Protein AF-A0A2R6BCS3-F1 (afdb_monomer_lite)

Structure (mmCIF, N/CA/C/O backbone):
data_AF-A0A2R6BCS3-F1
#
_entry.id   AF-A0A2R6BCS3-F1
#
loop_
_atom_site.group_PDB
_atom_site.id
_atom_site.type_symbol
_atom_site.label_atom_id
_atom_site.label_alt_id
_atom_site.label_comp_id
_atom_site.label_asym_id
_atom_site.label_entity_id
_atom_site.label_seq_id
_atom_site.pdbx_PDB_ins_code
_atom_site.Cartn_x
_atom_site.Cartn_y
_atom_site.Cartn_z
_atom_site.occupancy
_atom_site.B_iso_or_equiv
_atom_site.auth_seq_id
_atom_site.auth_comp_id
_atom_site.auth_asym_id
_atom_site.auth_atom_id
_atom_site.pdbx_PDB_model_num
ATOM 1 N N . MET A 1 1 ? -20.525 5.668 7.695 1.00 67.88 1 MET A N 1
ATOM 2 C CA . MET A 1 1 ? -19.178 5.090 7.505 1.00 67.88 1 MET A CA 1
ATOM 3 C C . MET A 1 1 ? -18.311 6.184 6.911 1.00 67.88 1 MET A C 1
ATOM 5 O O . MET A 1 1 ? -18.693 6.729 5.881 1.00 67.88 1 MET A O 1
ATOM 9 N N . ASN A 1 2 ? -17.246 6.594 7.600 1.00 91.19 2 ASN A N 1
ATOM 10 C CA . ASN A 1 2 ? -16.451 7.751 7.190 1.00 91.19 2 ASN A CA 1
ATOM 11 C C . ASN A 1 2 ? -15.350 7.317 6.221 1.00 91.19 2 ASN A C 1
ATOM 13 O O . ASN A 1 2 ? -14.788 6.231 6.363 1.00 91.19 2 ASN A O 1
ATOM 17 N N . GLN A 1 3 ? -15.037 8.168 5.245 1.00 95.94 3 GLN A N 1
ATOM 18 C CA . GLN A 1 3 ? -14.025 7.891 4.230 1.00 95.94 3 GLN A CA 1
ATOM 19 C C . GLN A 1 3 ? -13.070 9.074 4.078 1.00 95.94 3 GLN A C 1
ATOM 21 O O . GLN A 1 3 ? -13.491 10.230 4.083 1.00 95.94 3 GLN A O 1
ATOM 26 N N . LYS A 1 4 ? -11.773 8.782 3.940 1.00 97.00 4 LYS A N 1
ATOM 27 C CA . LYS A 1 4 ? -10.716 9.772 3.693 1.00 97.00 4 LYS A CA 1
ATOM 28 C C . LYS A 1 4 ? -9.804 9.315 2.562 1.00 97.00 4 LYS A C 1
ATOM 30 O O . LYS A 1 4 ? -9.487 8.132 2.449 1.00 97.00 4 LYS A O 1
ATOM 35 N N . HIS A 1 5 ? -9.359 10.269 1.750 1.00 97.25 5 HIS A N 1
ATOM 36 C CA . HIS A 1 5 ? -8.509 10.022 0.590 1.00 97.25 5 HIS A CA 1
ATOM 37 C C . HIS A 1 5 ? -7.179 10.753 0.727 1.00 97.25 5 HIS A C 1
ATOM 39 O O . HIS A 1 5 ? -7.141 11.934 1.069 1.00 97.25 5 HIS A O 1
ATOM 45 N N . TYR A 1 6 ? -6.094 10.062 0.396 1.00 96.88 6 TYR A N 1
ATOM 46 C CA . TYR A 1 6 ? -4.748 10.617 0.388 1.00 96.88 6 TYR A CA 1
ATOM 47 C C . TYR A 1 6 ? -4.038 10.255 -0.913 1.00 96.88 6 TYR A C 1
ATOM 49 O O . TYR A 1 6 ? -4.279 9.206 -1.511 1.00 96.88 6 TYR A O 1
ATOM 57 N N . SER A 1 7 ? -3.129 11.123 -1.346 1.00 96.56 7 SER A N 1
ATOM 58 C CA . SER A 1 7 ? -2.272 10.883 -2.503 1.00 96.56 7 SER A CA 1
ATOM 59 C C . SER A 1 7 ? -0.836 11.211 -2.130 1.00 96.56 7 SER A C 1
ATOM 61 O O . SER A 1 7 ? -0.529 12.352 -1.791 1.00 96.56 7 SER A O 1
ATOM 63 N N . TYR A 1 8 ? 0.054 10.229 -2.237 1.00 96.06 8 TYR A N 1
ATOM 64 C CA . TYR A 1 8 ? 1.477 10.393 -1.949 1.00 96.06 8 TYR A CA 1
ATOM 65 C C . TYR A 1 8 ? 2.297 10.225 -3.221 1.00 96.06 8 TYR A C 1
ATOM 67 O O . TYR A 1 8 ? 2.032 9.336 -4.026 1.00 96.06 8 TYR A O 1
ATOM 75 N N . THR A 1 9 ? 3.310 11.070 -3.396 1.00 95.50 9 THR A N 1
ATOM 76 C CA . THR A 1 9 ? 4.282 10.925 -4.483 1.00 95.50 9 THR A CA 1
ATOM 77 C C . THR A 1 9 ? 5.490 10.156 -3.963 1.00 95.50 9 THR A C 1
ATOM 79 O O . THR A 1 9 ? 6.191 10.633 -3.073 1.00 95.50 9 THR A O 1
ATOM 82 N N . ILE A 1 10 ? 5.739 8.979 -4.529 1.00 93.81 10 ILE A N 1
ATOM 83 C CA . ILE A 1 10 ? 6.842 8.084 -4.190 1.00 93.81 10 ILE A CA 1
ATOM 84 C C . ILE A 1 10 ? 7.870 8.120 -5.316 1.00 93.81 10 ILE A C 1
ATOM 86 O O . ILE A 1 10 ? 7.532 7.940 -6.484 1.00 93.81 10 ILE A O 1
ATOM 90 N N . TYR A 1 11 ? 9.134 8.361 -4.979 1.00 92.81 11 TYR A N 1
ATOM 91 C CA . TYR A 1 11 ? 10.222 8.242 -5.945 1.00 92.81 11 TYR A CA 1
ATOM 92 C C . TYR A 1 11 ? 10.667 6.784 -6.047 1.00 92.81 11 TYR A C 1
ATOM 94 O O . TYR A 1 11 ? 11.077 6.181 -5.055 1.00 92.81 11 TYR A O 1
ATOM 102 N N . THR A 1 12 ? 10.603 6.228 -7.250 1.00 89.75 12 THR A N 1
ATOM 103 C CA . THR A 1 12 ? 11.008 4.859 -7.551 1.00 89.75 12 THR A CA 1
ATOM 104 C C . THR A 1 12 ? 12.324 4.882 -8.323 1.00 89.75 12 THR A C 1
ATOM 106 O O . THR A 1 12 ? 12.556 5.712 -9.204 1.00 89.75 12 THR A O 1
ATOM 109 N N . LYS A 1 13 ? 13.231 3.972 -7.964 1.00 84.75 13 LYS A N 1
ATOM 110 C CA . LYS A 1 13 ? 14.453 3.695 -8.731 1.00 84.75 13 LYS A CA 1
ATOM 111 C C . LYS A 1 13 ? 14.251 2.384 -9.481 1.00 84.75 13 LYS A C 1
ATOM 113 O O . LYS A 1 13 ? 13.613 1.480 -8.942 1.00 84.75 13 LYS A O 1
ATOM 118 N N . ARG A 1 14 ? 14.838 2.268 -10.675 1.00 78.75 14 ARG A N 1
ATOM 119 C CA . ARG A 1 14 ? 14.752 1.076 -11.538 1.00 78.75 14 ARG A CA 1
ATOM 120 C C . ARG A 1 14 ? 14.847 -0.231 -10.735 1.00 78.75 14 ARG A C 1
ATOM 122 O O . ARG A 1 14 ? 15.874 -0.481 -10.101 1.00 78.75 14 ARG A O 1
ATOM 129 N N . ARG A 1 15 ? 13.787 -1.054 -10.792 1.00 69.50 15 ARG A N 1
ATOM 130 C CA . ARG A 1 15 ? 13.673 -2.385 -10.156 1.00 69.50 15 ARG A CA 1
ATOM 131 C C . ARG A 1 15 ? 13.970 -2.420 -8.649 1.00 69.50 15 ARG A C 1
ATOM 133 O O . ARG A 1 15 ? 14.300 -3.477 -8.110 1.00 69.50 15 ARG A O 1
ATOM 140 N N . LYS A 1 16 ? 13.875 -1.286 -7.947 1.00 83.06 16 LYS A N 1
ATOM 141 C CA . LYS A 1 16 ? 14.025 -1.243 -6.490 1.00 83.06 16 LYS A CA 1
ATOM 142 C C . LYS A 1 16 ? 12.666 -1.302 -5.813 1.00 83.06 16 LYS A C 1
ATOM 144 O O . LYS A 1 16 ? 11.751 -0.560 -6.152 1.00 83.06 16 LYS A O 1
ATOM 149 N N . LYS A 1 17 ? 12.598 -2.169 -4.809 1.00 88.62 17 LYS A N 1
ATOM 150 C CA . LYS A 1 17 ? 11.516 -2.232 -3.833 1.00 88.62 17 LYS A CA 1
ATOM 151 C C . LYS A 1 17 ? 11.497 -0.941 -3.016 1.00 88.62 17 LYS A C 1
ATOM 153 O O . LYS A 1 17 ? 12.539 -0.536 -2.498 1.00 88.62 17 LYS A O 1
ATOM 158 N N . VAL A 1 18 ? 10.332 -0.318 -2.891 1.00 92.06 18 VAL A N 1
ATOM 159 C CA . VAL A 1 18 ? 10.105 0.829 -2.006 1.00 92.06 18 VAL A CA 1
ATOM 160 C C . VAL A 1 18 ? 9.138 0.414 -0.911 1.00 92.06 18 VAL A C 1
ATOM 162 O O . VAL A 1 18 ? 8.037 -0.040 -1.204 1.00 92.06 18 VAL A O 1
ATOM 165 N N . ASP A 1 19 ? 9.548 0.559 0.344 1.00 91.31 19 ASP A N 1
ATOM 166 C CA . ASP A 1 19 ? 8.686 0.279 1.489 1.00 91.31 19 ASP A CA 1
ATOM 167 C C . ASP A 1 19 ? 7.623 1.378 1.633 1.00 91.31 19 ASP A C 1
ATOM 169 O O . ASP A 1 19 ? 7.947 2.549 1.837 1.00 91.31 19 ASP A O 1
ATOM 173 N N . LEU A 1 20 ? 6.354 0.994 1.501 1.00 92.94 20 LEU A N 1
ATOM 174 C CA . LEU A 1 20 ? 5.202 1.875 1.674 1.00 92.94 20 LEU A CA 1
ATOM 175 C C . LEU A 1 20 ? 4.703 1.898 3.121 1.00 92.94 20 LEU A C 1
ATOM 177 O O . LEU A 1 20 ? 3.916 2.776 3.467 1.00 92.94 20 LEU A O 1
ATOM 181 N N . THR A 1 21 ? 5.154 0.984 3.982 1.00 90.69 21 THR A N 1
ATOM 182 C CA . THR A 1 21 ? 4.664 0.840 5.363 1.00 90.69 21 THR A CA 1
ATOM 183 C C . THR A 1 21 ? 4.701 2.159 6.152 1.00 90.69 21 THR A C 1
ATOM 185 O O . THR A 1 21 ? 3.679 2.509 6.749 1.00 90.69 21 THR A O 1
ATOM 188 N N . PRO A 1 22 ? 5.779 2.975 6.102 1.00 91.94 22 PRO A N 1
ATOM 189 C CA . PRO A 1 22 ? 5.793 4.278 6.775 1.00 91.94 22 PRO A CA 1
ATOM 190 C C . PRO A 1 22 ? 4.734 5.253 6.238 1.00 91.94 22 PRO A C 1
ATOM 192 O O . PRO A 1 22 ? 4.142 6.019 7.000 1.00 91.94 22 PRO A O 1
ATOM 195 N N . THR A 1 23 ? 4.468 5.220 4.928 1.00 94.25 23 THR A N 1
ATOM 196 C CA . THR A 1 23 ? 3.431 6.037 4.283 1.00 94.25 23 THR A CA 1
ATOM 197 C C . THR A 1 23 ? 2.036 5.624 4.746 1.00 94.25 23 THR A C 1
ATOM 199 O O . THR A 1 23 ? 1.222 6.491 5.057 1.00 94.25 23 THR A O 1
ATOM 202 N N . LEU A 1 24 ? 1.776 4.318 4.854 1.00 93.19 24 LEU A N 1
ATOM 203 C CA . LEU A 1 24 ? 0.498 3.795 5.341 1.00 93.19 24 LEU A CA 1
ATOM 204 C C . LEU A 1 24 ? 0.259 4.173 6.808 1.00 93.19 24 LEU A C 1
ATOM 206 O O . LEU A 1 24 ? -0.812 4.673 7.138 1.00 93.19 24 LEU A O 1
ATOM 210 N N . ILE A 1 25 ? 1.269 4.017 7.674 1.00 91.69 25 ILE A N 1
ATOM 211 C CA . ILE A 1 25 ? 1.185 4.407 9.093 1.00 91.69 25 ILE A CA 1
ATOM 212 C C . ILE A 1 25 ? 0.896 5.905 9.228 1.00 91.69 25 ILE A C 1
ATOM 214 O O . ILE A 1 25 ? 0.039 6.308 10.015 1.00 91.69 25 ILE A O 1
ATOM 218 N N . ARG A 1 26 ? 1.568 6.748 8.431 1.00 94.06 26 ARG A N 1
ATOM 219 C CA . ARG A 1 26 ? 1.290 8.189 8.412 1.00 94.06 26 ARG A CA 1
ATOM 220 C C . ARG A 1 26 ? -0.167 8.472 8.032 1.00 94.06 26 ARG A C 1
ATOM 222 O O . ARG A 1 26 ? -0.792 9.298 8.691 1.00 94.06 26 ARG A O 1
ATOM 229 N N . ALA A 1 27 ? -0.702 7.801 7.014 1.00 94.19 27 ALA A N 1
ATOM 230 C CA . ALA A 1 27 ? -2.085 7.993 6.583 1.00 94.19 27 ALA A CA 1
ATOM 231 C C . ALA A 1 27 ? -3.099 7.545 7.649 1.00 94.19 27 ALA A C 1
ATOM 233 O O . ALA A 1 27 ? -4.052 8.274 7.915 1.00 94.19 27 ALA A O 1
ATOM 234 N N . LEU A 1 28 ? -2.863 6.405 8.312 1.00 92.94 28 LEU A N 1
ATOM 235 C CA . LEU A 1 28 ? -3.692 5.939 9.432 1.00 92.94 28 LEU A CA 1
ATOM 236 C C . LEU A 1 28 ? -3.736 6.983 10.552 1.00 92.94 28 LEU A C 1
ATOM 238 O O . LEU A 1 28 ? -4.819 7.418 10.941 1.00 92.94 28 LEU A O 1
ATOM 242 N N . ASN A 1 29 ? -2.574 7.478 10.986 1.00 92.88 29 ASN A N 1
ATOM 243 C CA . ASN A 1 29 ? -2.484 8.502 12.030 1.00 92.88 29 ASN A CA 1
ATOM 244 C C . ASN A 1 29 ? -3.190 9.815 11.644 1.00 92.88 29 ASN A C 1
ATOM 246 O O . ASN A 1 29 ? -3.811 10.453 12.488 1.00 92.88 29 ASN A O 1
ATOM 250 N N . GLN A 1 30 ? -3.128 10.215 10.369 1.00 94.81 30 GLN A N 1
ATOM 251 C CA . GLN A 1 30 ? -3.814 11.408 9.850 1.00 94.81 30 GLN A CA 1
ATOM 252 C C . GLN A 1 30 ? -5.329 11.214 9.675 1.00 94.81 30 GLN A C 1
ATOM 254 O O . GLN A 1 30 ? -6.073 12.189 9.544 1.00 94.81 30 GLN A O 1
ATOM 259 N N . SER A 1 31 ? -5.799 9.968 9.619 1.00 93.44 31 SER A N 1
ATOM 260 C CA . SER A 1 31 ? -7.214 9.667 9.406 1.00 93.44 31 SER A CA 1
ATOM 261 C C . SER A 1 31 ? -8.054 9.814 10.663 1.00 93.44 31 SER A C 1
ATOM 263 O O . SER A 1 31 ? -9.243 10.099 10.549 1.00 93.44 31 SER A O 1
ATOM 265 N N . HIS A 1 32 ? -7.441 9.682 11.841 1.00 91.19 32 HIS A N 1
ATOM 266 C CA . HIS A 1 32 ? -8.134 9.587 13.127 1.00 91.19 32 HIS A CA 1
ATOM 267 C C . HIS A 1 32 ? -9.142 8.427 13.220 1.00 91.19 32 HIS A C 1
ATOM 269 O O . HIS A 1 32 ? -9.935 8.413 14.152 1.00 91.19 32 HIS A O 1
ATOM 275 N N . PHE A 1 33 ? -9.107 7.462 12.291 1.00 94.25 33 PHE A N 1
ATOM 276 C CA . PHE A 1 33 ? -9.878 6.226 12.403 1.00 94.25 33 PHE A CA 1
ATOM 277 C C . PHE A 1 33 ? -9.104 5.226 13.247 1.00 94.25 33 PHE A C 1
ATOM 279 O O . PHE A 1 33 ? -7.934 4.950 12.983 1.00 94.25 33 PHE A O 1
ATOM 286 N N . THR A 1 34 ? -9.760 4.665 14.251 1.00 92.06 34 THR A N 1
ATOM 287 C CA . THR A 1 34 ? -9.194 3.6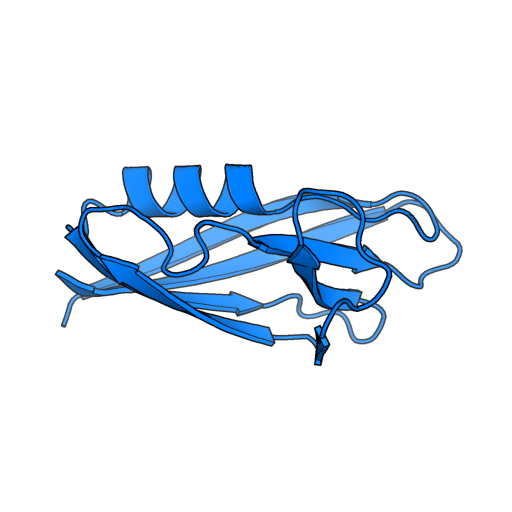22 15.103 1.00 92.06 34 THR A CA 1
ATOM 288 C C . THR A 1 34 ? -9.204 2.280 14.380 1.00 92.06 34 THR A C 1
ATOM 290 O O . THR A 1 34 ? -8.202 1.560 14.429 1.00 92.06 34 T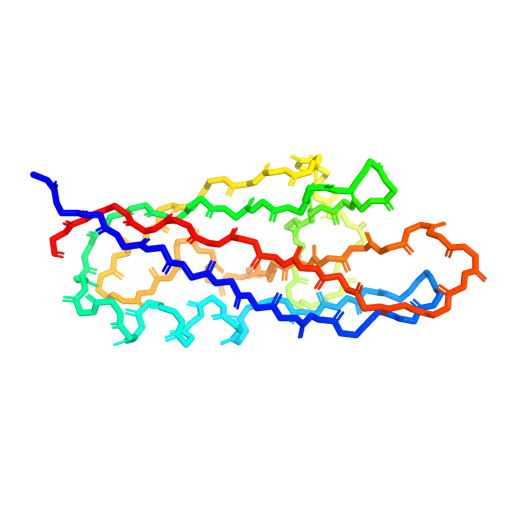HR A O 1
ATOM 293 N N . ASN A 1 35 ? -10.295 1.967 13.670 1.00 95.00 35 ASN A N 1
ATOM 294 C CA . ASN A 1 35 ? -10.508 0.679 13.007 1.00 95.00 35 ASN A CA 1
ATOM 295 C C . ASN A 1 35 ? -11.078 0.855 11.595 1.00 95.00 35 ASN A C 1
ATOM 297 O O . ASN A 1 35 ? -11.825 1.795 11.322 1.00 95.00 35 ASN A O 1
ATOM 301 N N . GLY A 1 36 ? -10.756 -0.072 10.692 1.00 96.00 36 GLY A N 1
ATOM 302 C CA . GLY A 1 36 ? -11.316 -0.052 9.345 1.00 96.00 36 GLY A CA 1
ATOM 303 C C . GLY A 1 36 ? -10.469 -0.772 8.308 1.00 96.00 36 GLY A C 1
ATOM 304 O O . GLY A 1 36 ? -9.750 -1.727 8.604 1.00 96.00 36 GLY A O 1
ATOM 305 N N . ILE A 1 37 ? -10.570 -0.296 7.069 1.00 96.25 37 ILE A N 1
ATOM 306 C CA . ILE A 1 37 ? -9.796 -0.788 5.929 1.00 96.25 37 ILE A CA 1
ATOM 307 C C . ILE A 1 37 ? -9.058 0.347 5.226 1.00 96.25 37 ILE A C 1
ATOM 309 O O . ILE A 1 37 ? -9.528 1.486 5.162 1.00 96.25 37 ILE A O 1
ATOM 313 N N . ILE A 1 38 ? -7.900 0.016 4.666 1.00 95.56 38 ILE A N 1
ATOM 314 C CA . ILE A 1 38 ? -7.127 0.877 3.782 1.00 95.56 38 ILE A CA 1
ATOM 315 C C . ILE A 1 38 ? -6.989 0.214 2.413 1.00 95.56 38 ILE A C 1
ATOM 317 O O . ILE A 1 38 ? -6.460 -0.890 2.290 1.00 95.56 38 ILE A O 1
ATOM 321 N N . ASN A 1 39 ? -7.439 0.920 1.382 1.00 95.94 39 ASN A N 1
ATOM 322 C CA . ASN A 1 39 ? -7.232 0.556 -0.013 1.00 95.94 39 ASN A CA 1
ATOM 323 C C . ASN A 1 39 ? -6.029 1.338 -0.538 1.00 95.94 39 ASN A C 1
ATOM 325 O O . ASN A 1 39 ? -5.987 2.564 -0.431 1.00 95.94 39 ASN A O 1
ATOM 329 N N . ILE A 1 40 ? -5.061 0.627 -1.101 1.00 95.81 40 ILE A N 1
ATOM 330 C CA . ILE A 1 40 ? -3.785 1.135 -1.597 1.00 95.81 40 ILE A CA 1
ATOM 331 C C . ILE A 1 40 ? -3.773 0.892 -3.098 1.00 95.81 40 ILE A C 1
ATOM 333 O O . ILE A 1 40 ? -3.859 -0.258 -3.512 1.00 95.81 40 ILE A O 1
ATOM 337 N N . THR A 1 41 ? -3.632 1.938 -3.907 1.00 96.06 41 THR A N 1
ATOM 338 C CA . THR A 1 41 ? -3.660 1.817 -5.369 1.00 96.06 41 THR A CA 1
ATOM 339 C C . THR A 1 41 ? -2.476 2.538 -5.998 1.00 96.06 41 THR A C 1
ATOM 341 O O . THR A 1 41 ? -2.253 3.726 -5.755 1.00 96.06 41 THR A O 1
ATOM 344 N N . ALA A 1 42 ? -1.746 1.826 -6.854 1.00 94.62 42 ALA A N 1
ATOM 345 C CA . ALA A 1 42 ? -0.759 2.373 -7.773 1.00 94.62 42 ALA A CA 1
ATOM 346 C C . ALA A 1 42 ? -1.371 2.363 -9.187 1.00 94.62 42 ALA A C 1
ATOM 348 O O . ALA A 1 42 ? -1.402 1.309 -9.812 1.00 94.62 42 ALA A O 1
ATOM 349 N N . PRO A 1 43 ? -1.878 3.490 -9.720 1.00 93.75 43 PRO A N 1
ATOM 350 C CA . PRO A 1 43 ? -2.606 3.537 -10.994 1.00 93.75 43 PRO A CA 1
ATOM 351 C C . PRO A 1 43 ? -1.657 3.490 -12.208 1.00 93.75 43 PRO A C 1
ATOM 353 O O . PRO A 1 43 ? -1.795 4.263 -13.152 1.00 93.75 43 PRO A O 1
ATOM 356 N N . TYR A 1 44 ? -0.648 2.623 -12.155 1.00 92.19 44 TYR A N 1
ATOM 357 C CA . TYR A 1 44 ? 0.377 2.454 -13.175 1.00 92.19 44 TYR A CA 1
ATOM 358 C C . TYR A 1 44 ? 0.525 0.955 -13.452 1.00 92.19 44 TYR A C 1
ATOM 360 O O . TYR A 1 44 ? 0.849 0.216 -12.520 1.00 92.19 44 TYR A O 1
ATOM 368 N N . PRO A 1 45 ? 0.282 0.482 -14.687 1.00 89.62 45 PRO A N 1
ATOM 369 C CA . PRO A 1 45 ? 0.343 -0.944 -15.017 1.00 89.62 45 PRO A CA 1
ATOM 370 C C . PRO A 1 45 ? 1.735 -1.561 -14.818 1.00 89.62 45 PRO A C 1
ATOM 372 O O . PRO A 1 45 ? 1.862 -2.762 -14.611 1.00 89.62 45 PRO A O 1
ATOM 375 N N . GLU A 1 46 ? 2.789 -0.750 -14.855 1.00 90.38 46 GLU A N 1
ATOM 376 C CA . GLU A 1 46 ? 4.168 -1.157 -14.593 1.00 90.38 46 GLU A CA 1
ATOM 377 C C . GLU A 1 46 ? 4.529 -1.206 -13.099 1.00 90.38 46 GLU A C 1
ATOM 379 O O . GLU A 1 46 ? 5.676 -1.497 -12.751 1.00 90.38 46 GLU A O 1
ATOM 384 N N . CYS A 1 47 ? 3.585 -0.895 -12.211 1.00 90.81 47 CYS A N 1
ATOM 385 C CA . CYS A 1 47 ? 3.769 -0.987 -10.772 1.00 90.81 47 CYS A CA 1
ATOM 386 C C . CYS A 1 47 ? 3.098 -2.236 -10.200 1.00 90.81 47 CYS A C 1
ATOM 388 O O . CYS A 1 47 ? 2.009 -2.628 -10.604 1.00 90.81 47 CYS A O 1
ATOM 390 N N . THR A 1 48 ? 3.723 -2.802 -9.175 1.00 91.75 48 THR A N 1
ATOM 391 C CA . THR A 1 48 ? 3.172 -3.916 -8.407 1.00 91.75 48 THR A CA 1
ATOM 392 C C . THR A 1 48 ? 3.267 -3.610 -6.922 1.00 91.75 48 THR A C 1
ATOM 394 O O . THR A 1 48 ? 4.315 -3.175 -6.441 1.00 91.75 48 THR A O 1
ATOM 397 N N . ILE A 1 49 ? 2.189 -3.858 -6.189 1.00 91.69 49 ILE A N 1
ATOM 398 C CA . ILE A 1 49 ? 2.165 -3.840 -4.732 1.00 91.69 49 ILE A CA 1
ATOM 399 C C . ILE A 1 49 ? 2.369 -5.275 -4.246 1.00 91.69 49 ILE A C 1
ATOM 401 O O . ILE A 1 49 ? 1.642 -6.188 -4.630 1.00 91.69 49 ILE A O 1
ATOM 405 N N . LEU A 1 50 ? 3.364 -5.467 -3.387 1.00 89.31 50 LEU A N 1
ATOM 406 C CA . LEU A 1 50 ? 3.673 -6.737 -2.748 1.00 89.31 50 LEU A CA 1
ATOM 407 C C . LEU A 1 50 ? 3.449 -6.652 -1.246 1.00 89.31 50 LEU A C 1
ATOM 409 O O . LEU A 1 50 ? 3.684 -5.614 -0.624 1.00 89.31 50 LEU A O 1
ATOM 413 N N . ILE A 1 51 ? 3.098 -7.790 -0.663 1.00 86.88 51 ILE A N 1
ATOM 414 C CA . ILE A 1 51 ? 3.254 -8.029 0.769 1.00 86.88 51 ILE A CA 1
ATOM 415 C C . ILE A 1 51 ? 4.398 -9.024 0.931 1.00 86.88 51 ILE A C 1
ATOM 417 O O . ILE A 1 51 ? 4.343 -10.120 0.372 1.00 86.88 51 ILE A O 1
ATOM 421 N N . GLU A 1 52 ? 5.436 -8.655 1.677 1.00 84.62 52 GLU A N 1
ATOM 422 C CA . GLU A 1 52 ? 6.580 -9.536 1.934 1.00 84.62 52 GLU A CA 1
ATOM 423 C C . GLU A 1 52 ? 7.003 -9.503 3.403 1.00 84.62 52 GLU A C 1
ATOM 425 O O . GLU A 1 52 ? 6.752 -8.528 4.110 1.00 84.62 52 GLU A O 1
ATOM 430 N N . GLU A 1 53 ? 7.661 -10.560 3.877 1.00 77.56 53 GLU A N 1
ATOM 431 C CA . GLU A 1 53 ? 8.179 -10.608 5.245 1.00 77.56 53 GLU A CA 1
ATOM 432 C C . GLU A 1 53 ? 9.264 -9.553 5.484 1.00 77.56 53 GLU A C 1
ATOM 434 O O . GLU A 1 53 ? 10.145 -9.315 4.649 1.00 77.56 53 GLU A O 1
ATOM 439 N N . GLN A 1 54 ? 9.259 -8.953 6.676 1.00 67.56 54 GLN A N 1
ATOM 440 C CA . GLN A 1 54 ? 10.267 -7.955 7.048 1.00 67.56 54 GLN A CA 1
ATOM 441 C C . GLN A 1 54 ? 11.698 -8.523 7.078 1.00 67.56 54 GLN A C 1
ATOM 443 O O . GLN A 1 54 ? 12.652 -7.784 6.841 1.00 67.56 54 GLN A O 1
ATOM 448 N N . ARG A 1 55 ? 11.862 -9.834 7.317 1.00 63.41 55 ARG A N 1
ATOM 449 C CA . ARG A 1 55 ? 13.167 -10.504 7.493 1.00 63.41 55 ARG A CA 1
ATOM 450 C C . ARG A 1 55 ? 13.833 -10.992 6.197 1.00 63.41 55 ARG A C 1
ATOM 452 O O . ARG A 1 55 ? 14.791 -11.753 6.257 1.00 63.41 55 ARG A O 1
ATOM 459 N N . GLY A 1 56 ? 13.374 -10.541 5.029 1.00 55.69 56 GLY A N 1
ATOM 460 C CA . GLY A 1 56 ? 14.049 -10.838 3.757 1.00 55.69 56 GLY A CA 1
ATOM 461 C C . GLY A 1 56 ? 13.739 -12.219 3.168 1.00 55.69 56 GLY A C 1
ATOM 462 O O . GLY A 1 56 ? 14.498 -12.708 2.330 1.00 55.69 56 GLY A O 1
ATOM 463 N N . GLY A 1 57 ? 12.619 -12.834 3.562 1.00 55.31 57 GLY A N 1
ATOM 464 C CA . GLY A 1 57 ? 12.092 -14.030 2.909 1.00 55.31 57 GLY A CA 1
ATOM 465 C C . GLY A 1 57 ? 11.789 -13.777 1.425 1.00 55.31 57 GLY A C 1
ATOM 466 O O . GLY A 1 57 ? 11.268 -12.728 1.048 1.00 55.31 57 GLY A O 1
ATOM 467 N N . ARG A 1 58 ? 12.133 -14.740 0.559 1.00 53.94 58 ARG A N 1
ATOM 468 C CA . ARG A 1 58 ? 12.003 -14.632 -0.910 1.00 53.94 58 ARG A CA 1
ATOM 469 C C . ARG A 1 58 ? 10.556 -14.662 -1.430 1.00 53.94 58 ARG A C 1
ATOM 471 O O . ARG A 1 58 ? 10.348 -14.366 -2.603 1.00 53.94 58 ARG A O 1
ATOM 478 N N . ALA A 1 59 ? 9.572 -14.993 -0.597 1.00 57.03 59 ALA A N 1
ATOM 479 C CA . ALA A 1 59 ? 8.178 -15.142 -1.004 1.00 57.03 59 ALA A CA 1
ATOM 480 C C . ALA A 1 59 ? 7.365 -13.878 -0.674 1.00 57.03 59 ALA A C 1
ATOM 482 O O . ALA A 1 59 ? 6.713 -13.793 0.363 1.00 57.03 59 ALA A O 1
ATOM 483 N N . GLY A 1 60 ? 7.426 -12.874 -1.550 1.00 63.41 60 GLY A N 1
ATOM 484 C CA . GLY A 1 60 ? 6.425 -11.806 -1.568 1.00 63.41 60 GLY A CA 1
ATOM 485 C C . GLY A 1 60 ? 5.201 -12.270 -2.356 1.00 63.41 60 GLY A C 1
ATOM 486 O O . GLY A 1 60 ? 5.361 -12.876 -3.415 1.00 63.41 60 GLY A O 1
ATOM 487 N N . ARG A 1 61 ? 3.987 -12.004 -1.864 1.00 74.38 61 ARG A N 1
ATOM 488 C CA . ARG A 1 61 ? 2.764 -12.263 -2.636 1.00 74.38 61 ARG A CA 1
ATOM 489 C C . ARG A 1 61 ? 2.482 -11.071 -3.544 1.00 74.38 61 ARG A C 1
ATOM 491 O O . ARG A 1 61 ? 2.401 -9.943 -3.055 1.00 74.38 61 ARG A O 1
ATOM 498 N N . ASP A 1 62 ? 2.340 -11.337 -4.840 1.00 76.88 62 ASP A N 1
ATOM 499 C CA . ASP A 1 62 ? 1.881 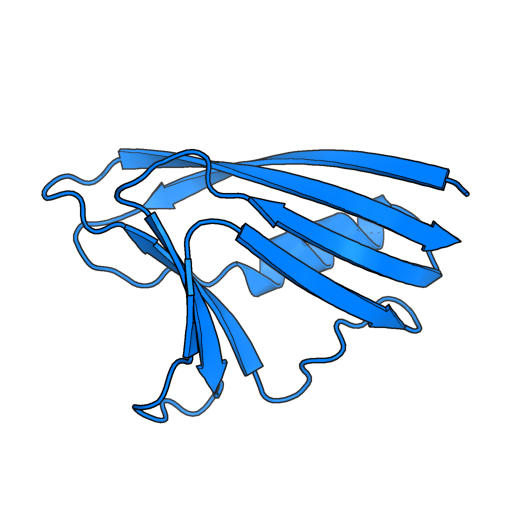-10.353 -5.820 1.00 76.88 62 ASP A CA 1
ATOM 500 C C . ASP A 1 62 ? 0.398 -10.040 -5.594 1.00 76.88 62 ASP A C 1
ATOM 502 O O . ASP A 1 62 ? -0.439 -10.946 -5.589 1.00 76.88 62 ASP A O 1
ATOM 506 N N . MET A 1 63 ? 0.098 -8.763 -5.349 1.00 82.44 63 MET A N 1
ATOM 507 C CA . MET A 1 63 ? -1.259 -8.257 -5.136 1.00 82.44 63 MET A CA 1
ATOM 508 C C . MET A 1 63 ? -1.744 -7.408 -6.324 1.00 82.44 63 MET A C 1
ATOM 510 O O . MET A 1 63 ? -2.836 -6.849 -6.279 1.00 82.44 63 MET A O 1
ATOM 514 N N . GLY A 1 64 ? -0.952 -7.298 -7.395 1.00 85.44 64 GLY A N 1
ATOM 515 C CA . GLY A 1 64 ? -1.231 -6.459 -8.554 1.00 85.44 64 GLY A CA 1
ATOM 516 C C . GLY A 1 64 ? -1.046 -4.970 -8.260 1.00 85.44 64 GLY A C 1
ATOM 517 O O . GLY A 1 64 ? -0.161 -4.561 -7.512 1.00 85.44 64 GLY A O 1
ATOM 518 N N . VAL A 1 65 ? -1.885 -4.134 -8.870 1.00 87.31 65 VAL A N 1
ATOM 519 C CA . VAL A 1 65 ? -1.816 -2.664 -8.759 1.00 87.31 65 VAL A CA 1
ATOM 520 C C . VAL A 1 65 ? -2.564 -2.102 -7.546 1.00 87.31 65 VAL A C 1
ATOM 522 O O . VAL A 1 65 ? -2.461 -0.908 -7.253 1.00 87.31 65 VAL A O 1
ATOM 525 N N . SER A 1 66 ? -3.332 -2.936 -6.841 1.00 91.19 66 SER A N 1
ATOM 526 C CA . SER A 1 66 ? -4.168 -2.513 -5.720 1.00 91.19 66 SER A CA 1
ATOM 527 C C . SER A 1 66 ? -4.202 -3.541 -4.599 1.00 91.19 66 SER A C 1
ATOM 529 O O . SER A 1 66 ? -4.331 -4.732 -4.855 1.00 91.19 66 SER A O 1
ATOM 531 N N . LEU A 1 67 ? -4.181 -3.077 -3.356 1.00 92.00 67 LEU A N 1
ATOM 532 C CA . LEU A 1 67 ? -4.225 -3.919 -2.169 1.00 92.00 67 LEU A CA 1
ATOM 533 C C . LEU A 1 67 ? -5.173 -3.320 -1.129 1.00 92.00 67 LEU A C 1
ATOM 535 O O . LEU A 1 67 ? -5.090 -2.133 -0.831 1.00 92.00 67 LEU A O 1
ATOM 539 N N . THR A 1 68 ? -6.034 -4.150 -0.544 1.00 93.44 68 THR A N 1
ATOM 540 C CA . THR A 1 68 ? -6.876 -3.781 0.602 1.00 93.44 68 THR A CA 1
ATOM 541 C C . THR A 1 68 ? -6.366 -4.475 1.856 1.00 93.44 68 THR A C 1
ATOM 543 O O . THR A 1 68 ? -6.181 -5.692 1.844 1.00 93.44 68 THR A O 1
ATOM 546 N N . LEU A 1 69 ? -6.147 -3.719 2.932 1.00 92.50 69 LEU A N 1
ATOM 547 C CA . LEU A 1 69 ? -5.726 -4.249 4.230 1.00 92.50 69 LEU A CA 1
ATOM 548 C C . LEU A 1 69 ? -6.651 -3.758 5.345 1.00 92.50 69 LEU A C 1
ATOM 550 O O . LEU A 1 69 ? -6.987 -2.573 5.365 1.00 92.50 69 LEU A O 1
ATOM 554 N N . PRO A 1 70 ? -7.024 -4.615 6.307 1.00 93.94 70 PRO A N 1
ATOM 555 C CA . PRO A 1 70 ? -7.655 -4.151 7.528 1.00 93.94 70 PRO A CA 1
ATOM 556 C C . PRO A 1 70 ? -6.630 -3.515 8.475 1.00 93.94 70 PRO A C 1
ATOM 558 O O . PRO A 1 70 ? -5.436 -3.843 8.459 1.00 93.94 70 PRO A O 1
ATOM 561 N N . PHE A 1 71 ? -7.112 -2.623 9.336 1.00 92.69 71 PHE A N 1
ATOM 562 C CA . PHE A 1 71 ? -6.363 -2.071 10.458 1.00 92.69 71 PHE A CA 1
ATOM 563 C C . PHE A 1 71 ? -7.234 -2.023 11.716 1.00 92.69 71 PHE A C 1
ATOM 565 O O . PHE A 1 71 ? -8.437 -1.774 11.642 1.00 92.69 71 PHE A O 1
ATOM 572 N N . PHE A 1 72 ? -6.606 -2.239 12.871 1.00 92.19 72 PHE A N 1
ATOM 573 C CA . PHE A 1 72 ? -7.243 -2.151 14.185 1.00 92.19 72 PHE A CA 1
ATOM 574 C C . PHE A 1 72 ? -6.335 -1.412 15.155 1.00 92.19 72 PHE A C 1
ATOM 576 O O . PHE A 1 72 ? -5.121 -1.632 15.156 1.00 92.19 72 PHE A O 1
ATOM 583 N N . ASN A 1 73 ? -6.913 -0.550 15.991 1.00 90.25 73 ASN A N 1
ATOM 584 C CA . ASN A 1 73 ? -6.172 0.297 16.926 1.00 90.25 73 ASN A CA 1
ATOM 585 C C . ASN A 1 73 ? -4.976 1.000 16.256 1.00 90.25 73 ASN A C 1
ATOM 587 O O . ASN A 1 73 ? -3.851 0.945 16.762 1.00 90.25 73 ASN A O 1
ATOM 591 N N . LEU A 1 74 ? -5.214 1.602 15.081 1.00 85.25 74 LEU A N 1
ATOM 592 C CA . LEU A 1 74 ? -4.210 2.300 14.257 1.00 85.25 74 LEU A CA 1
ATOM 593 C C . LEU A 1 74 ? -3.041 1.425 13.758 1.00 85.25 74 LEU A C 1
ATOM 595 O O . LEU A 1 74 ? -2.031 1.943 13.279 1.00 85.25 74 LEU A O 1
ATOM 599 N N . LYS A 1 75 ? -3.158 0.096 13.835 1.00 87.38 75 LYS A N 1
ATOM 600 C CA . LYS A 1 75 ? -2.140 -0.848 13.359 1.00 87.38 75 LYS A CA 1
ATOM 601 C C . LYS A 1 75 ? -2.676 -1.651 12.185 1.00 87.38 75 LYS A C 1
ATOM 603 O O . LYS A 1 75 ? -3.749 -2.243 12.268 1.00 87.38 75 LYS A O 1
ATOM 608 N N . LEU A 1 76 ? -1.903 -1.708 11.101 1.00 86.25 76 LEU A N 1
ATOM 609 C CA . LEU A 1 76 ? -2.176 -2.625 9.994 1.00 86.25 76 LEU A CA 1
ATOM 610 C C . LEU A 1 76 ? -2.151 -4.067 10.508 1.00 86.25 76 LEU A C 1
ATOM 612 O O . LEU A 1 76 ? -1.256 -4.440 11.272 1.00 86.25 76 LEU A O 1
ATOM 616 N N . VAL A 1 77 ? -3.086 -4.895 10.042 1.00 83.12 77 VAL A N 1
ATOM 617 C CA . VAL A 1 77 ? -3.118 -6.338 10.340 1.00 83.12 77 VAL A CA 1
ATOM 618 C C . 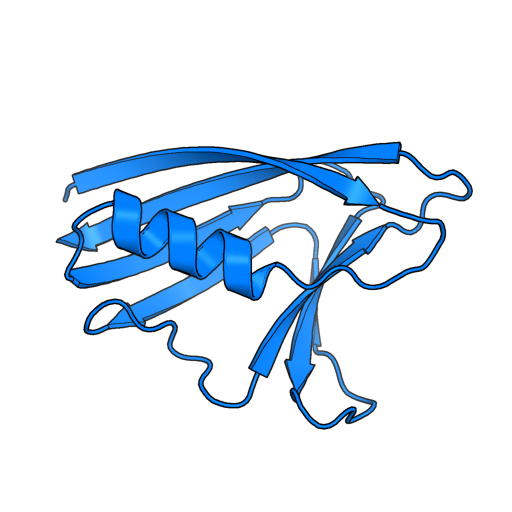VAL A 1 77 ? -2.098 -7.071 9.464 1.00 83.12 77 VAL A C 1
ATOM 620 O O . VAL A 1 77 ? -2.415 -7.949 8.669 1.00 83.12 77 VAL A O 1
ATOM 623 N N . THR A 1 78 ? -0.841 -6.655 9.578 1.00 69.56 78 THR A N 1
ATOM 624 C CA . THR A 1 78 ? 0.315 -7.225 8.881 1.00 69.56 78 THR A CA 1
ATOM 625 C C . THR A 1 78 ? 1.569 -7.119 9.764 1.00 69.56 78 THR A C 1
ATOM 627 O O . THR A 1 78 ? 2.574 -6.563 9.331 1.00 69.56 78 THR A O 1
ATOM 630 N N . PRO A 1 79 ? 1.555 -7.589 11.027 1.00 59.59 79 PRO A N 1
ATOM 631 C CA . PRO A 1 79 ? 2.612 -7.268 11.994 1.00 59.59 79 PRO A CA 1
ATOM 632 C C . PRO A 1 79 ? 4.006 -7.784 11.598 1.00 59.59 79 PRO A C 1
ATOM 634 O O . PRO A 1 79 ? 5.009 -7.200 11.992 1.00 59.59 79 PRO A O 1
ATOM 637 N N . THR A 1 80 ? 4.083 -8.852 10.802 1.00 68.94 80 THR A N 1
ATOM 638 C CA . THR A 1 80 ? 5.342 -9.455 10.327 1.00 68.94 80 THR A CA 1
ATOM 639 C C . THR A 1 80 ? 5.668 -9.127 8.870 1.00 68.94 8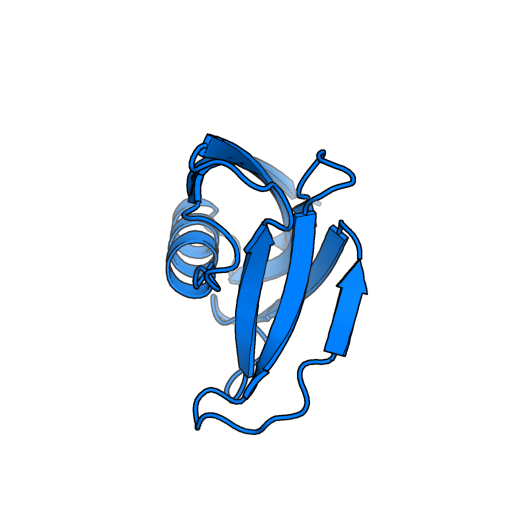0 THR A C 1
ATOM 641 O O . THR A 1 80 ? 6.727 -9.518 8.366 1.00 68.94 80 THR A O 1
ATOM 644 N N . LEU A 1 81 ? 4.779 -8.401 8.186 1.00 76.50 81 LEU A N 1
ATOM 645 C CA . LEU A 1 81 ? 4.858 -8.151 6.753 1.00 76.50 81 LEU A CA 1
ATOM 646 C C . LEU A 1 81 ? 4.981 -6.649 6.482 1.00 76.50 81 LEU A C 1
ATOM 648 O O . LEU A 1 81 ? 4.461 -5.815 7.219 1.00 76.50 81 LEU A O 1
ATOM 652 N N . LYS A 1 82 ? 5.680 -6.299 5.410 1.00 86.69 82 LYS A N 1
ATOM 653 C CA . LYS A 1 82 ? 5.771 -4.935 4.888 1.00 86.69 82 LYS A CA 1
ATOM 654 C C . LYS A 1 82 ? 5.067 -4.854 3.545 1.00 86.69 82 LYS A C 1
ATOM 656 O O . LYS A 1 82 ? 5.085 -5.807 2.762 1.00 86.69 82 LYS A O 1
ATOM 661 N N . VAL A 1 83 ? 4.464 -3.699 3.288 1.00 90.56 83 VAL A N 1
ATOM 662 C CA . VAL A 1 83 ? 3.839 -3.396 2.001 1.00 90.56 83 VAL A CA 1
ATOM 663 C C . VAL A 1 83 ? 4.861 -2.685 1.137 1.00 90.56 83 VAL A C 1
ATOM 665 O O . VAL A 1 83 ? 5.422 -1.667 1.537 1.00 90.56 83 VAL A O 1
ATOM 668 N N . VAL A 1 84 ? 5.114 -3.219 -0.047 1.00 92.00 84 VAL A N 1
ATOM 669 C CA . VAL A 1 84 ? 6.198 -2.773 -0.917 1.00 92.00 84 VAL A CA 1
ATOM 670 C C . VAL A 1 84 ? 5.653 -2.431 -2.290 1.00 92.00 84 VAL A C 1
ATOM 672 O O . VAL A 1 84 ? 4.858 -3.174 -2.848 1.00 92.00 84 VAL A O 1
ATOM 675 N N . LEU A 1 85 ? 6.133 -1.334 -2.863 1.00 92.69 85 LEU A N 1
ATOM 676 C CA . LEU A 1 85 ? 5.953 -1.013 -4.271 1.00 92.69 85 LEU A CA 1
ATOM 677 C C . LEU A 1 85 ? 7.168 -1.489 -5.070 1.00 92.69 85 LEU A C 1
ATOM 679 O O . LEU A 1 85 ? 8.308 -1.175 -4.716 1.00 92.69 85 LEU A O 1
ATOM 683 N N . ILE A 1 86 ? 6.931 -2.187 -6.174 1.00 90.62 86 ILE A N 1
ATOM 684 C CA . ILE A 1 86 ? 7.925 -2.428 -7.219 1.00 90.62 86 ILE A CA 1
ATOM 685 C C . ILE A 1 86 ? 7.521 -1.648 -8.458 1.00 90.62 86 ILE A C 1
ATOM 687 O O . ILE A 1 86 ? 6.384 -1.736 -8.908 1.00 90.62 86 ILE A O 1
ATOM 691 N N . ASP A 1 87 ? 8.470 -0.899 -9.008 1.00 91.00 87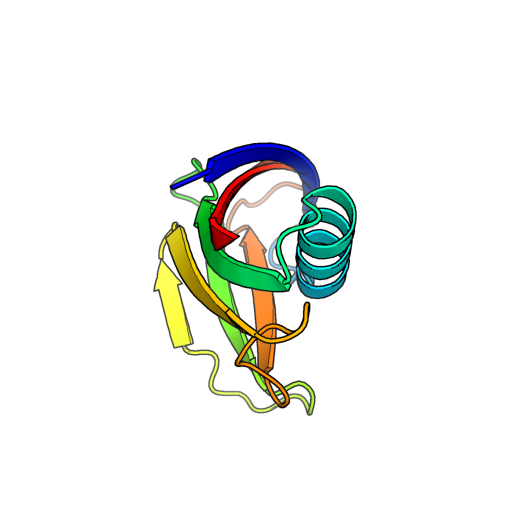 ASP A N 1
ATOM 692 C CA . ASP A 1 87 ? 8.339 -0.251 -10.307 1.00 91.00 87 ASP A CA 1
ATOM 693 C C . ASP A 1 87 ? 9.187 -1.013 -11.329 1.00 91.00 87 ASP A C 1
ATOM 695 O O . ASP A 1 87 ? 10.420 -1.077 -11.217 1.00 91.00 87 ASP A O 1
ATOM 699 N N . HIS A 1 88 ? 8.512 -1.625 -12.300 1.00 89.12 88 HIS A N 1
ATOM 700 C CA . HIS A 1 88 ? 9.137 -2.415 -13.360 1.00 89.12 88 HIS A CA 1
ATOM 701 C C . HIS A 1 88 ? 9.623 -1.559 -14.530 1.00 89.12 88 HIS A C 1
ATOM 703 O O . HIS A 1 88 ? 10.235 -2.091 -15.460 1.00 89.12 88 HIS A O 1
ATOM 709 N N . SER A 1 89 ? 9.404 -0.240 -14.492 1.00 87.06 89 SER A N 1
ATOM 710 C CA . SER A 1 89 ? 9.957 0.659 -15.499 1.00 87.06 89 SER A CA 1
ATOM 711 C C . SER A 1 89 ? 11.490 0.635 -15.508 1.00 87.06 89 SER A C 1
ATOM 713 O O . SER A 1 89 ? 12.178 0.396 -14.508 1.00 87.06 89 SER A O 1
ATOM 715 N N . ASN A 1 90 ? 12.053 0.884 -16.690 1.00 84.38 90 ASN A N 1
ATOM 716 C CA . ASN A 1 90 ? 13.501 0.927 -16.887 1.00 84.38 90 ASN A CA 1
ATOM 717 C C . ASN A 1 90 ? 14.129 2.271 -16.483 1.00 84.38 90 ASN A C 1
ATOM 719 O O . ASN A 1 90 ? 15.343 2.433 -16.609 1.00 84.38 90 ASN A O 1
ATOM 723 N N . THR A 1 91 ? 13.336 3.216 -15.981 1.00 86.94 91 THR A N 1
ATOM 724 C CA . THR A 1 91 ? 13.765 4.561 -15.589 1.00 86.94 91 THR A CA 1
ATOM 725 C C . THR A 1 91 ? 13.431 4.821 -14.122 1.00 86.94 91 THR A C 1
ATOM 727 O O . THR A 1 91 ? 12.575 4.171 -13.532 1.00 86.94 91 THR A O 1
ATOM 730 N N . SER A 1 92 ? 14.144 5.754 -13.491 1.00 88.19 92 SER A N 1
ATOM 731 C CA . SER A 1 92 ? 13.738 6.252 -12.173 1.00 88.19 92 SER A CA 1
ATOM 732 C C . SER A 1 92 ? 12.669 7.319 -12.365 1.00 88.19 92 SER A C 1
ATOM 734 O O . SER A 1 92 ? 12.844 8.215 -13.191 1.00 88.19 92 SER A O 1
ATOM 736 N N . THR A 1 93 ? 11.580 7.248 -11.611 1.00 91.56 93 THR A N 1
ATOM 737 C CA . THR A 1 93 ? 10.417 8.110 -11.838 1.00 91.56 93 THR A CA 1
ATOM 738 C C . THR A 1 93 ? 9.680 8.421 -10.535 1.00 91.56 93 THR A C 1
ATOM 740 O O . THR A 1 93 ? 10.048 7.964 -9.453 1.00 91.56 93 THR A O 1
ATOM 743 N N . ARG A 1 94 ? 8.669 9.284 -10.614 1.00 93.06 94 ARG A N 1
ATOM 744 C CA . ARG A 1 94 ? 7.773 9.614 -9.503 1.00 93.06 94 ARG A CA 1
ATOM 745 C C . ARG A 1 94 ? 6.424 8.949 -9.753 1.00 93.06 94 ARG A C 1
ATOM 747 O O . ARG A 1 94 ? 5.799 9.197 -10.779 1.00 93.06 94 ARG A O 1
ATOM 754 N N . ARG A 1 95 ? 5.962 8.145 -8.798 1.00 93.19 95 ARG A N 1
ATOM 755 C CA . ARG A 1 95 ? 4.672 7.448 -8.833 1.00 93.19 95 ARG A CA 1
ATOM 756 C C . ARG A 1 95 ? 3.726 8.028 -7.801 1.00 93.19 95 ARG A C 1
ATOM 758 O O . ARG A 1 95 ? 4.111 8.222 -6.651 1.00 93.19 95 ARG A O 1
ATOM 765 N N . LYS A 1 96 ? 2.484 8.294 -8.197 1.00 95.19 96 LYS A N 1
ATOM 766 C CA . LYS A 1 96 ? 1.404 8.573 -7.248 1.00 95.19 96 LYS A CA 1
ATOM 767 C C . LYS A 1 96 ? 0.864 7.271 -6.659 1.00 95.19 96 LYS A C 1
ATOM 769 O O . LYS A 1 96 ? 0.558 6.342 -7.394 1.00 95.19 96 LYS A O 1
ATOM 774 N N . ILE A 1 97 ? 0.726 7.222 -5.342 1.00 96.38 97 ILE A N 1
ATOM 775 C CA . ILE A 1 97 ? 0.027 6.156 -4.626 1.00 96.38 97 ILE A CA 1
ATOM 776 C C . ILE A 1 97 ? -1.202 6.769 -3.973 1.00 96.38 97 ILE A C 1
ATOM 778 O O . ILE A 1 97 ? -1.089 7.729 -3.206 1.00 96.38 97 ILE A O 1
ATOM 782 N N . HIS A 1 98 ? -2.365 6.218 -4.299 1.00 97.50 98 HIS A N 1
ATOM 783 C CA . HIS A 1 98 ? -3.644 6.642 -3.753 1.00 97.50 98 HIS A CA 1
ATOM 784 C C . HIS A 1 98 ? -4.023 5.738 -2.592 1.00 97.50 98 HIS A C 1
ATOM 786 O O . HIS A 1 98 ? -4.023 4.516 -2.732 1.00 97.50 98 HIS A O 1
ATOM 792 N N . LEU A 1 99 ? -4.348 6.348 -1.457 1.00 97.38 99 LEU A N 1
ATOM 793 C CA . LEU A 1 99 ? -4.847 5.651 -0.282 1.00 97.38 99 LEU A CA 1
ATOM 794 C C . LEU A 1 99 ? -6.281 6.087 -0.026 1.00 97.38 99 LEU A C 1
ATOM 796 O O . LEU A 1 99 ? -6.576 7.282 -0.005 1.00 97.38 99 LEU A O 1
ATOM 800 N N . THR A 1 100 ? -7.159 5.121 0.192 1.00 97.31 100 THR A N 1
ATOM 801 C CA . THR A 1 100 ? -8.534 5.364 0.623 1.00 97.31 100 THR A CA 1
ATOM 802 C C . THR A 1 100 ? -8.761 4.621 1.925 1.00 97.31 100 THR A C 1
ATOM 804 O O . THR A 1 100 ? -8.656 3.399 1.955 1.00 97.31 100 THR A O 1
ATOM 807 N N . LEU A 1 101 ? -9.035 5.358 2.996 1.00 96.81 101 LEU A N 1
ATOM 808 C CA . LEU A 1 101 ? -9.298 4.805 4.318 1.00 96.81 101 LEU A CA 1
ATOM 809 C C . LEU A 1 101 ? -10.792 4.895 4.586 1.00 96.81 101 LEU A C 1
ATOM 811 O O . LEU A 1 101 ? -11.382 5.957 4.387 1.00 96.81 101 LEU A O 1
ATOM 815 N N . ILE A 1 102 ? -11.382 3.791 5.028 1.00 96.81 102 ILE A N 1
ATOM 816 C CA . ILE A 1 102 ? -12.801 3.692 5.361 1.00 96.81 102 ILE A CA 1
ATOM 817 C C . ILE A 1 102 ? -12.887 3.091 6.760 1.00 96.81 102 ILE A C 1
ATOM 819 O O . ILE A 1 102 ? -12.379 1.990 6.976 1.00 96.81 102 ILE A O 1
ATOM 823 N N . GLY A 1 103 ? -13.496 3.805 7.705 1.00 95.38 103 GLY A N 1
ATOM 824 C CA . GLY A 1 103 ? -13.491 3.373 9.099 1.00 95.38 103 GLY A CA 1
ATOM 825 C C . GLY A 1 103 ? -14.192 4.313 10.070 1.00 95.38 103 GLY A C 1
ATOM 826 O O . GLY A 1 103 ? -14.955 5.203 9.671 1.00 95.38 103 GLY A O 1
ATOM 827 N N . GLU A 1 104 ? -13.912 4.061 11.345 1.00 90.38 104 GLU A N 1
ATOM 828 C CA . GLU A 1 104 ? -14.357 4.806 12.526 1.00 90.38 104 GLU A CA 1
ATOM 829 C C . GLU A 1 104 ? -13.191 5.056 13.481 1.00 90.38 104 GLU A C 1
ATOM 831 O O . GLU A 1 104 ? -12.328 4.159 13.640 1.00 90.38 104 GLU A O 1
#

Foldseek 3Di:
DDKDKDKDKDWDAAFDKDFCQVVLLVVLVVVPFQWFKKKKFFPDQQKWKWKAFPVPDPDTDTPGGMDMFIHHRSHTPRVGITIIMTGNDRHTDITMMMMMTDHD

Organism: NCBI:txid1978160

Radius of gyration: 13.35 Å; chains: 1; bounding box: 34×26×34 Å

Sequence (104 aa):
MNQKHYSYTIYTKRRKKVDLTPTLIRALNQSHFTNGIINITAPYPECTILIEEQRGGRAGRDMGVSLTLPFFNLKLVTPTLKVVLIDHSNTSTRRKIHLTLIGE

Secondary structure (DSSP, 8-state):
-EEEEEEEEEEE-TT-EEE-HHHHHHHHHHHT-SSEEEEEE---TTEEEEEEETT--S-PEE-TTEEEEEEETTEES-TTEEEEEEE-SSS-EEEEEEEEEEE-

InterPro domains:
  IPR035917 YjbQ-like superfamily [SSF111038] (1-104)

pLDDT: mean 87.83, std 10.44, range [53.94, 97.5]